Protein AF-A0A7Y8II03-F1 (afdb_monomer)

Secondary structure (DSSP, 8-state):
-HHHHHHHHHHHHHHHHHHHHIIIIIHHHHHHHHHH-TTHHHHHGGG---TT--HHHHHHHHHHHHH------GGG--HHHHHHHHHHTHHHHHHHHT-TT--TT-HHHHHHHHHHHHHHHHHT-SSTTPPP-

Structure (mmCIF, N/CA/C/O backbone):
data_AF-A0A7Y8II03-F1
#
_entry.id   AF-A0A7Y8II03-F1
#
loop_
_atom_site.group_PDB
_atom_site.id
_atom_site.type_symbol
_atom_site.label_atom_id
_atom_site.label_alt_id
_atom_site.label_comp_id
_atom_site.label_asym_id
_atom_site.label_entity_id
_atom_site.label_seq_id
_atom_site.pdbx_PDB_ins_code
_atom_site.Cartn_x
_atom_site.Cartn_y
_atom_site.Cartn_z
_atom_site.occupancy
_atom_site.B_iso_or_equiv
_atom_site.auth_seq_id
_atom_site.auth_comp_id
_atom_site.auth_asym_id
_atom_site.auth_atom_id
_atom_site.pdbx_PDB_model_num
ATOM 1 N N . MET A 1 1 ? -18.673 9.611 27.988 1.00 61.44 1 MET A N 1
ATOM 2 C CA . MET A 1 1 ? -19.276 10.052 26.705 1.00 61.44 1 MET A CA 1
ATOM 3 C C . MET A 1 1 ? -18.277 10.790 25.805 1.00 61.44 1 MET A C 1
ATOM 5 O O . MET A 1 1 ? -18.280 10.501 24.614 1.00 61.44 1 MET A O 1
ATOM 9 N N . LEU A 1 2 ? -17.384 11.643 26.341 1.00 61.62 2 LEU A N 1
ATOM 10 C CA . LEU A 1 2 ? -16.300 12.302 25.578 1.00 61.62 2 LEU A CA 1
ATOM 11 C C . LEU A 1 2 ? -15.424 11.313 24.775 1.00 61.62 2 LEU A C 1
ATOM 13 O O . LEU A 1 2 ? -15.259 11.471 23.569 1.00 61.62 2 LEU A O 1
ATOM 17 N N . SER A 1 3 ? -15.005 10.210 25.404 1.00 80.19 3 SER A N 1
ATOM 18 C CA . SER A 1 3 ? -14.118 9.204 24.795 1.00 80.19 3 SER A CA 1
ATOM 19 C C . SER A 1 3 ? -14.685 8.499 23.556 1.00 80.19 3 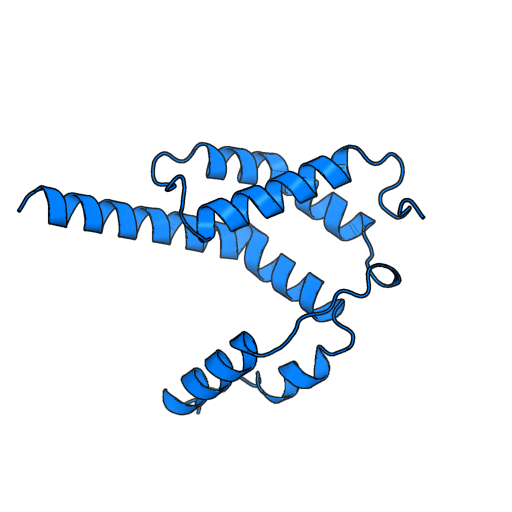SER A C 1
ATOM 21 O O . SER A 1 3 ? -13.935 8.098 22.669 1.00 80.19 3 SER A O 1
ATOM 23 N N . ARG A 1 4 ? -16.012 8.334 23.448 1.00 84.88 4 ARG A N 1
ATOM 24 C CA . ARG A 1 4 ? -16.635 7.709 22.266 1.00 84.88 4 ARG A CA 1
ATOM 25 C C . ARG A 1 4 ? -16.641 8.668 21.077 1.00 84.88 4 ARG A C 1
ATOM 27 O O . ARG A 1 4 ? -16.409 8.238 19.951 1.00 84.88 4 ARG A O 1
ATOM 34 N N . ARG A 1 5 ? -16.878 9.958 21.333 1.00 86.62 5 ARG A N 1
ATOM 35 C CA . ARG A 1 5 ? -16.860 11.009 20.308 1.00 86.62 5 ARG A CA 1
ATOM 36 C C . ARG A 1 5 ? -15.444 11.234 19.776 1.00 86.62 5 ARG A C 1
ATOM 38 O O . ARG A 1 5 ? -15.271 11.314 18.567 1.00 86.62 5 ARG A O 1
ATOM 45 N N . GLU A 1 6 ? -14.441 11.244 20.649 1.00 85.25 6 GLU A N 1
ATOM 46 C CA . GLU A 1 6 ? -13.024 11.336 20.264 1.00 85.25 6 GLU A CA 1
ATOM 47 C C . GLU A 1 6 ? -12.581 10.152 19.398 1.00 85.25 6 GLU A C 1
ATOM 49 O O . GLU A 1 6 ? -11.989 10.353 18.337 1.00 85.25 6 GLU A O 1
ATOM 54 N N . LYS A 1 7 ? -12.940 8.919 19.786 1.00 84.38 7 LYS A N 1
ATOM 55 C CA . LYS A 1 7 ? -12.683 7.721 18.967 1.00 84.38 7 LYS A CA 1
ATOM 56 C C . LYS A 1 7 ? -13.330 7.821 17.585 1.00 84.38 7 LYS A C 1
ATOM 58 O O . LYS A 1 7 ? -12.702 7.463 16.593 1.00 84.38 7 LYS A O 1
ATOM 63 N N . LEU A 1 8 ? -14.561 8.328 17.511 1.00 86.75 8 LEU A N 1
ATOM 64 C CA . LEU A 1 8 ? -15.279 8.489 16.247 1.00 86.75 8 LEU A CA 1
ATOM 65 C C . LEU A 1 8 ? -14.617 9.535 15.339 1.00 86.75 8 LEU A C 1
ATOM 67 O O . LEU A 1 8 ? -14.428 9.280 14.153 1.00 86.75 8 LEU A O 1
ATOM 71 N N . ILE A 1 9 ? -14.207 10.677 15.899 1.00 87.94 9 ILE A N 1
ATOM 72 C CA . ILE A 1 9 ? -13.476 11.719 15.165 1.00 87.94 9 ILE A CA 1
ATOM 73 C C . ILE A 1 9 ? -12.141 11.171 14.649 1.00 87.94 9 ILE A C 1
ATOM 75 O O . ILE A 1 9 ? -11.810 11.372 13.481 1.00 87.94 9 ILE A O 1
ATOM 79 N N . ARG A 1 10 ? -11.397 10.427 15.479 1.00 85.56 10 ARG A N 1
ATOM 80 C CA . ARG A 1 10 ? -10.138 9.791 15.067 1.00 85.56 10 ARG A CA 1
ATOM 81 C C . ARG A 1 10 ? -10.350 8.802 13.922 1.00 85.56 10 ARG A C 1
ATOM 83 O O . ARG A 1 10 ? -9.628 8.875 12.934 1.00 85.56 10 ARG A O 1
ATOM 90 N N . ALA A 1 11 ? -11.364 7.941 14.011 1.00 85.88 11 ALA A N 1
ATOM 91 C CA . ALA A 1 11 ? -11.708 7.007 12.939 1.00 85.88 11 ALA A CA 1
ATOM 92 C C . ALA A 1 11 ? -12.083 7.733 11.633 1.00 85.88 11 ALA A C 1
ATOM 94 O O . ALA A 1 11 ? -11.627 7.355 10.558 1.00 85.88 11 ALA A O 1
ATOM 95 N N . GLN A 1 12 ? -12.860 8.817 11.712 1.00 89.06 12 GLN A N 1
ATOM 96 C CA . GLN A 1 12 ? -13.197 9.634 10.542 1.00 89.06 12 GLN A CA 1
ATOM 97 C C . GLN A 1 12 ? -11.963 10.280 9.906 1.00 89.06 12 GLN A C 1
ATOM 99 O O . GLN A 1 12 ? -11.855 10.294 8.681 1.00 89.06 12 GLN A O 1
ATOM 104 N N . LYS A 1 13 ? -11.036 10.802 10.719 1.00 90.38 13 LYS A N 1
ATOM 105 C CA . LYS A 1 13 ? -9.777 11.389 10.241 1.00 90.38 13 LYS A CA 1
ATOM 106 C C . LYS A 1 13 ? -8.882 10.338 9.596 1.00 90.38 13 LYS A C 1
ATOM 108 O O . LYS A 1 13 ? -8.413 10.570 8.488 1.00 90.38 13 LYS A O 1
ATOM 113 N N . LEU A 1 14 ? -8.739 9.165 10.210 1.00 89.75 14 LEU A N 1
ATOM 114 C CA . LEU A 1 14 ? -8.007 8.045 9.619 1.00 89.75 14 LEU A CA 1
ATOM 115 C C . LEU A 1 14 ? -8.614 7.623 8.272 1.00 89.75 14 LEU A C 1
ATOM 117 O O . LEU A 1 14 ? -7.888 7.455 7.301 1.00 89.75 14 LEU A O 1
ATOM 121 N N . ASN A 1 15 ? -9.943 7.563 8.165 1.00 89.88 15 ASN A N 1
ATOM 122 C CA . ASN A 1 15 ? -10.610 7.276 6.892 1.00 89.88 15 ASN A CA 1
ATOM 123 C C . ASN A 1 15 ? -10.339 8.339 5.812 1.00 89.88 15 ASN A C 1
ATOM 125 O O . ASN A 1 15 ? -10.370 8.010 4.630 1.00 89.88 15 ASN A O 1
ATOM 129 N N . MET A 1 16 ? -10.078 9.604 6.173 1.00 91.06 16 MET A N 1
ATOM 130 C CA . MET A 1 16 ? -9.621 10.607 5.198 1.00 91.06 16 MET A CA 1
ATOM 131 C C . MET A 1 16 ? -8.217 10.274 4.695 1.00 91.06 16 MET A C 1
ATOM 133 O O . MET A 1 16 ? -8.000 10.294 3.492 1.00 91.06 16 MET A O 1
ATOM 137 N N . VAL A 1 17 ? -7.302 9.916 5.597 1.00 92.19 17 VAL A N 1
ATOM 138 C CA . VAL A 1 17 ? -5.923 9.526 5.256 1.00 92.19 17 VAL A CA 1
ATOM 139 C C . VAL A 1 17 ? -5.913 8.301 4.341 1.00 92.19 17 VAL A C 1
ATOM 141 O O . VAL A 1 17 ? -5.245 8.315 3.315 1.00 92.19 17 VAL A O 1
ATOM 144 N N . ILE A 1 18 ? -6.723 7.285 4.657 1.00 92.50 18 ILE A N 1
ATOM 145 C CA . ILE A 1 18 ? -6.893 6.087 3.824 1.00 92.50 18 ILE A CA 1
ATOM 146 C C . ILE A 1 18 ? -7.358 6.468 2.414 1.00 92.50 18 ILE A C 1
ATOM 148 O O . ILE A 1 18 ? -6.813 5.971 1.434 1.00 92.50 18 ILE A O 1
ATOM 152 N N . ARG A 1 19 ? -8.341 7.371 2.292 1.00 92.44 19 ARG A N 1
ATOM 153 C CA . ARG A 1 19 ? -8.830 7.822 0.979 1.00 92.44 19 ARG A CA 1
ATOM 154 C C . ARG A 1 19 ? -7.745 8.510 0.156 1.00 92.44 19 ARG A C 1
ATOM 156 O O . ARG A 1 19 ? -7.629 8.196 -1.020 1.00 92.44 19 ARG A O 1
ATOM 163 N N . VAL A 1 20 ? -6.965 9.398 0.772 1.00 94.12 20 VAL A N 1
ATOM 164 C CA . VAL A 1 20 ? -5.847 10.083 0.101 1.00 94.12 20 VAL A CA 1
ATOM 165 C C . VAL A 1 20 ? -4.781 9.066 -0.318 1.00 94.12 20 VAL A C 1
ATOM 167 O O . VAL A 1 20 ? -4.325 9.086 -1.450 1.00 94.12 20 VAL A O 1
ATOM 170 N N . PHE A 1 21 ? -4.430 8.110 0.546 1.00 95.00 21 PHE A N 1
ATOM 171 C CA . PHE A 1 21 ? -3.495 7.046 0.173 1.00 95.00 21 PHE A CA 1
ATOM 172 C C . PHE A 1 21 ? -3.969 6.261 -1.057 1.00 95.00 21 PHE A C 1
ATOM 174 O O . PHE A 1 21 ? -3.188 6.029 -1.975 1.00 95.00 21 PHE A O 1
ATOM 181 N N . PHE A 1 22 ? -5.242 5.858 -1.104 1.00 93.31 22 PHE A N 1
ATOM 182 C CA . PHE A 1 22 ? -5.756 5.115 -2.253 1.00 93.31 22 PHE A CA 1
ATOM 183 C C . PHE A 1 22 ? -5.868 5.969 -3.521 1.00 93.31 22 PHE A C 1
ATOM 185 O O . PHE A 1 22 ? -5.653 5.420 -4.599 1.00 93.31 22 PHE A O 1
ATOM 192 N N . SER A 1 23 ? -6.163 7.272 -3.415 1.00 92.19 23 SER A N 1
ATOM 193 C CA . SER A 1 23 ? -6.233 8.158 -4.584 1.00 92.19 23 SER A CA 1
ATOM 194 C C . SER A 1 23 ? -4.867 8.450 -5.201 1.00 92.19 23 SER A C 1
ATOM 196 O O . SER A 1 23 ? -4.779 8.502 -6.422 1.00 92.19 23 SER A O 1
ATOM 198 N N . GLU A 1 24 ? -3.824 8.610 -4.382 1.00 91.81 24 GLU A N 1
ATOM 199 C CA . GLU A 1 24 ? -2.473 8.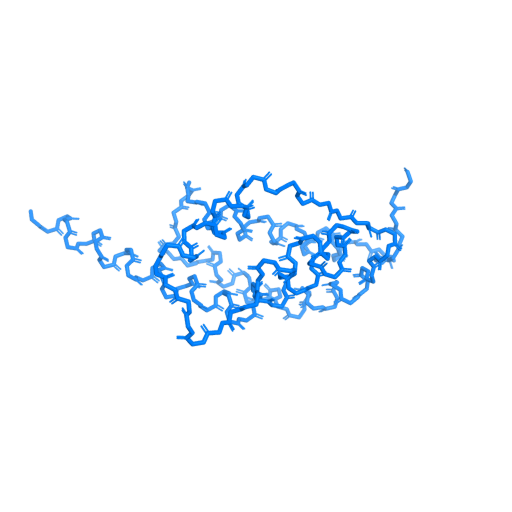940 -4.866 1.00 91.81 24 GLU A CA 1
ATOM 200 C C . GLU A 1 24 ? -1.650 7.694 -5.228 1.00 91.81 24 GLU A C 1
ATOM 202 O O . GLU A 1 24 ? -0.903 7.692 -6.203 1.00 91.81 24 GLU A O 1
ATOM 207 N N . LEU A 1 25 ? -1.787 6.612 -4.452 1.00 92.94 25 LEU A N 1
ATOM 208 C CA . LEU A 1 25 ? -0.908 5.440 -4.529 1.00 92.94 25 LEU A CA 1
ATOM 209 C C . LEU A 1 25 ? -1.658 4.131 -4.719 1.00 92.94 25 LEU A C 1
ATOM 211 O O . LEU A 1 25 ? -1.390 3.380 -5.657 1.00 92.94 25 LEU A O 1
ATOM 215 N N . GLY A 1 26 ? -2.587 3.841 -3.811 1.00 91.62 26 GLY A N 1
ATOM 216 C CA . GLY A 1 26 ? -3.120 2.492 -3.652 1.00 91.62 26 GLY A CA 1
ATOM 217 C C . GLY A 1 26 ? -3.798 1.944 -4.908 1.00 91.62 26 GLY A C 1
ATOM 218 O O . GLY A 1 26 ? -3.575 0.788 -5.248 1.00 91.62 26 GLY A O 1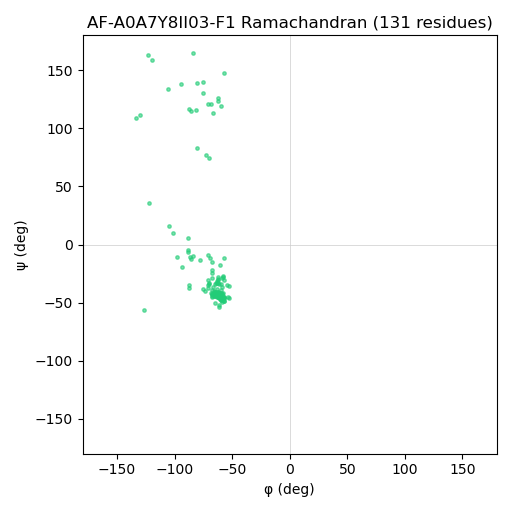
ATOM 219 N N . ILE A 1 27 ? -4.584 2.754 -5.628 1.00 90.94 27 ILE A N 1
ATOM 220 C CA . ILE A 1 27 ? -5.266 2.302 -6.855 1.00 90.94 27 ILE A CA 1
ATOM 221 C C . ILE A 1 27 ? -4.260 1.965 -7.960 1.00 90.94 27 ILE A C 1
ATOM 223 O O . ILE A 1 27 ? -4.389 0.926 -8.607 1.00 90.94 27 ILE A O 1
ATOM 227 N N . TYR A 1 28 ? -3.241 2.805 -8.153 1.00 90.12 28 TYR A N 1
ATOM 228 C CA . TYR A 1 28 ? -2.209 2.547 -9.155 1.00 90.12 28 TYR A CA 1
ATOM 229 C C . TYR A 1 28 ? -1.398 1.293 -8.810 1.00 90.12 28 TYR A C 1
ATOM 231 O O . TYR A 1 28 ? -1.179 0.448 -9.673 1.00 90.12 28 TYR A O 1
ATOM 239 N N . MET A 1 29 ? -1.030 1.119 -7.535 1.00 90.56 29 MET A N 1
ATOM 240 C CA . MET A 1 29 ? -0.331 -0.084 -7.071 1.00 90.56 29 MET A CA 1
ATOM 241 C C . MET A 1 29 ? -1.169 -1.350 -7.260 1.00 90.56 29 MET A C 1
ATOM 243 O O . MET A 1 29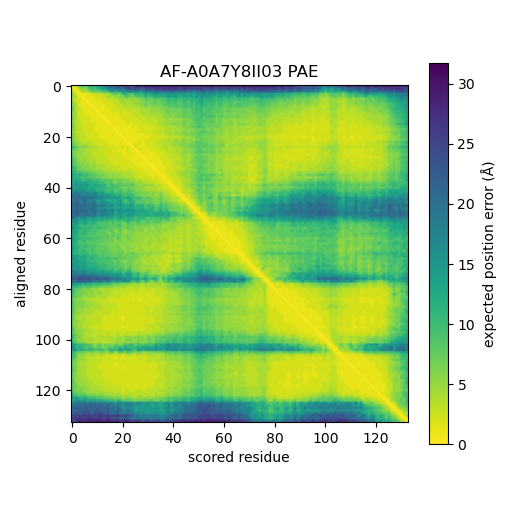 ? -0.633 -2.362 -7.696 1.00 90.56 29 MET A O 1
ATOM 247 N N . ILE A 1 30 ? -2.478 -1.301 -6.983 1.00 88.06 30 ILE A N 1
ATOM 248 C CA . ILE A 1 30 ? -3.383 -2.428 -7.253 1.00 88.06 30 ILE A CA 1
ATOM 249 C C . ILE A 1 30 ? -3.372 -2.768 -8.743 1.00 88.06 30 ILE A C 1
ATOM 251 O O . ILE A 1 30 ? -3.216 -3.936 -9.079 1.00 88.06 30 ILE A O 1
ATOM 255 N N . SER A 1 31 ? -3.498 -1.773 -9.629 1.00 85.94 31 SER A N 1
ATOM 256 C CA . SER A 1 31 ? -3.443 -2.005 -11.079 1.00 85.94 31 SER A CA 1
ATOM 257 C C . SER A 1 31 ? -2.131 -2.670 -11.485 1.00 85.94 31 SER A C 1
ATOM 259 O O . SER A 1 31 ? -2.146 -3.668 -12.197 1.00 85.94 31 SER A O 1
ATOM 261 N N . LEU A 1 32 ? -1.008 -2.147 -10.989 1.00 85.31 32 LEU A N 1
ATOM 262 C CA . LEU A 1 32 ? 0.314 -2.672 -11.295 1.00 85.31 32 LEU A CA 1
ATOM 263 C C . LEU A 1 32 ? 0.474 -4.110 -10.796 1.00 85.31 32 LEU A C 1
ATOM 265 O O . LEU A 1 32 ? 0.952 -4.945 -11.545 1.00 85.31 32 LEU A O 1
ATOM 269 N N . PHE A 1 33 ? 0.050 -4.431 -9.572 1.00 85.31 33 PHE A N 1
ATOM 270 C CA . PHE A 1 33 ? 0.168 -5.795 -9.047 1.00 85.31 33 PHE A CA 1
ATOM 271 C C . PHE A 1 33 ? -0.788 -6.784 -9.706 1.00 85.31 33 PHE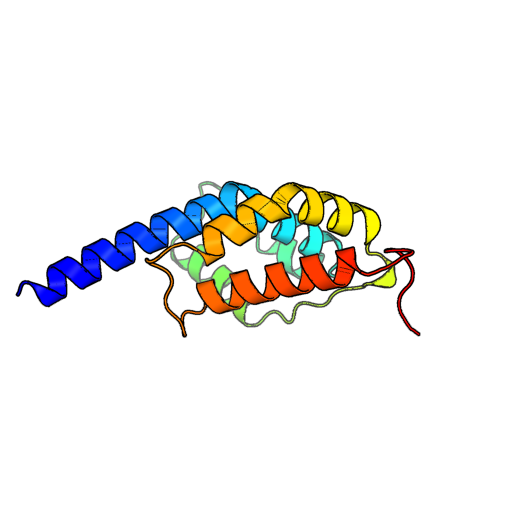 A C 1
ATOM 273 O O . PHE A 1 33 ? -0.400 -7.926 -9.920 1.00 85.31 33 PHE A O 1
ATOM 280 N N . VAL A 1 34 ? -1.998 -6.358 -10.075 1.00 84.44 34 VAL A N 1
ATOM 281 C CA . VAL A 1 34 ? -2.918 -7.204 -10.846 1.00 84.44 34 VAL A CA 1
ATOM 282 C C . VAL A 1 34 ? -2.308 -7.551 -12.201 1.00 84.44 34 VAL A C 1
ATOM 284 O O . VAL A 1 34 ? -2.376 -8.701 -12.602 1.00 84.44 34 VAL A O 1
ATOM 287 N N . ASP A 1 35 ? -1.652 -6.615 -12.884 1.00 82.31 35 ASP A N 1
ATOM 288 C CA . ASP A 1 35 ? -1.007 -6.909 -14.172 1.00 82.31 35 ASP A CA 1
ATOM 289 C C . ASP A 1 35 ? 0.204 -7.864 -14.051 1.00 82.31 35 ASP A C 1
ATOM 291 O O . ASP A 1 35 ? 0.651 -8.426 -15.052 1.00 82.31 35 ASP A O 1
ATOM 295 N N . LEU A 1 36 ? 0.730 -8.064 -12.837 1.00 82.00 36 LEU A N 1
ATOM 296 C CA . LEU A 1 36 ? 1.853 -8.965 -12.541 1.00 82.00 36 LEU A CA 1
ATOM 297 C C . LEU A 1 36 ? 1.422 -10.332 -12.017 1.00 82.00 36 LEU A C 1
ATOM 299 O O . LEU A 1 36 ? 2.263 -11.229 -11.914 1.00 82.00 36 LEU A O 1
ATOM 303 N N . ASP A 1 37 ? 0.148 -10.492 -11.670 1.00 85.62 37 ASP A N 1
ATOM 304 C CA . ASP A 1 37 ? -0.372 -11.768 -11.211 1.00 85.62 37 ASP A CA 1
ATOM 305 C C . ASP A 1 37 ? -0.675 -12.654 -12.434 1.00 85.62 37 ASP A C 1
ATOM 307 O O . ASP A 1 37 ? -1.561 -12.330 -13.232 1.00 85.62 37 ASP A O 1
ATOM 311 N N . PRO A 1 38 ? 0.017 -13.794 -12.619 1.00 84.06 38 PRO A N 1
ATOM 312 C CA . PRO A 1 38 ? -0.256 -14.707 -13.728 1.00 84.06 38 PRO A CA 1
ATOM 313 C C . PRO A 1 38 ? -1.685 -15.274 -13.700 1.00 84.06 38 PRO A C 1
ATOM 315 O O . PRO A 1 38 ? -2.163 -15.773 -14.718 1.00 84.06 38 PRO A O 1
ATOM 318 N N . ARG A 1 39 ? -2.373 -15.186 -12.556 1.00 84.44 39 ARG A N 1
ATOM 319 C CA . ARG A 1 39 ? -3.757 -15.622 -12.346 1.00 84.44 39 ARG A CA 1
ATOM 320 C C . ARG A 1 39 ? -4.755 -14.460 -12.357 1.00 84.44 39 ARG A C 1
ATOM 322 O O . ARG A 1 39 ? -5.924 -14.662 -12.042 1.00 84.44 39 ARG A O 1
ATOM 329 N N . ALA A 1 40 ? -4.340 -13.250 -12.738 1.00 80.00 40 ALA A N 1
ATOM 330 C CA . ALA A 1 40 ? -5.198 -12.062 -12.741 1.00 80.00 40 ALA A CA 1
ATOM 331 C C . ALA A 1 40 ? -6.498 -12.228 -13.539 1.00 80.00 40 ALA A C 1
ATOM 333 O O . ALA A 1 40 ? -7.538 -11.690 -13.151 1.00 80.00 40 ALA A O 1
ATOM 334 N N . GLU A 1 41 ? -6.454 -12.983 -14.640 1.00 79.88 41 GLU A N 1
ATOM 335 C CA . GLU A 1 41 ? -7.629 -13.244 -15.475 1.00 79.88 41 GLU A CA 1
ATOM 336 C C . GLU A 1 41 ? -8.721 -14.026 -14.721 1.00 79.88 41 GLU A C 1
ATOM 338 O O . GLU A 1 41 ? -9.903 -13.744 -14.913 1.00 79.88 41 GLU A O 1
ATOM 343 N N . GLU A 1 42 ? -8.357 -14.896 -13.768 1.00 79.75 42 GLU A N 1
ATOM 344 C CA . GLU A 1 42 ? -9.321 -15.620 -12.918 1.00 79.75 42 GLU A CA 1
ATOM 345 C C . GLU A 1 42 ? -10.161 -14.663 -12.058 1.00 79.75 42 GLU A C 1
ATOM 347 O O . GLU A 1 42 ? -11.322 -14.933 -11.748 1.00 79.75 42 GLU A O 1
ATOM 352 N N . ILE A 1 43 ? -9.584 -13.517 -11.688 1.00 75.81 43 ILE A N 1
ATOM 353 C CA . ILE A 1 43 ? -10.252 -12.500 -10.875 1.00 75.81 43 ILE A CA 1
ATOM 354 C C . ILE A 1 43 ? -11.039 -11.518 -11.751 1.00 75.81 43 ILE A C 1
ATOM 356 O O . ILE A 1 43 ? -12.104 -11.039 -11.352 1.00 75.81 43 ILE A O 1
ATOM 360 N N . ARG A 1 44 ? -10.526 -11.198 -12.948 1.00 74.25 44 ARG A N 1
ATOM 361 C CA . ARG A 1 44 ? -11.128 -10.222 -13.874 1.00 74.25 44 ARG A CA 1
ATOM 362 C C . ARG A 1 44 ? -12.537 -10.619 -14.297 1.00 74.25 44 ARG A C 1
ATOM 364 O O . ARG A 1 44 ? -13.416 -9.758 -14.328 1.00 74.25 44 ARG A O 1
ATOM 371 N N . GLU A 1 45 ? -12.786 -11.907 -14.528 1.00 66.69 45 GLU A N 1
ATOM 372 C CA . GLU A 1 45 ? -14.119 -12.407 -14.888 1.00 66.69 45 GLU A CA 1
ATOM 373 C C . GLU A 1 45 ? -15.177 -12.108 -13.808 1.00 66.69 45 GLU A C 1
ATOM 375 O O . GLU A 1 45 ? -16.325 -11.786 -14.129 1.00 66.69 45 GLU A O 1
ATOM 380 N N . GLY A 1 46 ? -14.785 -12.122 -12.528 1.00 66.38 46 GLY A N 1
ATOM 381 C CA . GLY A 1 46 ? -15.652 -11.806 -11.389 1.00 66.38 46 GLY A CA 1
ATOM 382 C C . GLY A 1 46 ? -15.791 -10.311 -11.071 1.00 66.38 46 GLY A C 1
ATOM 383 O O . GLY A 1 46 ? -16.640 -9.936 -10.262 1.00 66.38 46 GLY A O 1
ATOM 384 N N . LEU A 1 47 ? -14.984 -9.445 -11.695 1.00 69.62 47 LEU A N 1
ATOM 385 C CA . LEU A 1 47 ? -14.871 -8.014 -11.376 1.00 69.62 47 LEU A CA 1
ATOM 386 C C . LEU A 1 47 ? -15.554 -7.084 -12.390 1.00 69.62 47 LEU A C 1
ATOM 388 O O . LEU A 1 47 ? -15.329 -5.874 -12.363 1.00 69.62 47 LEU A O 1
ATOM 392 N N . ASN A 1 48 ? -16.438 -7.608 -13.243 1.00 68.31 48 ASN A N 1
ATOM 393 C CA . ASN A 1 48 ? -17.269 -6.802 -14.144 1.00 68.31 48 ASN A CA 1
ATOM 394 C C . ASN A 1 48 ? -18.344 -6.015 -13.370 1.00 68.31 48 ASN A C 1
ATOM 396 O O . ASN A 1 48 ? -19.530 -6.365 -13.371 1.00 68.31 48 ASN A O 1
ATOM 400 N N . ILE A 1 49 ? -17.914 -4.950 -12.689 1.00 67.81 49 ILE A N 1
ATOM 401 C CA . ILE A 1 49 ? -18.768 -4.035 -11.932 1.00 67.81 49 ILE A CA 1
ATOM 402 C C . ILE A 1 49 ? -19.668 -3.290 -12.914 1.00 67.81 49 ILE A C 1
ATOM 404 O O . ILE A 1 49 ? -19.216 -2.482 -13.721 1.00 67.81 49 ILE A O 1
ATOM 408 N N . THR A 1 50 ? -20.965 -3.566 -12.831 1.00 73.56 50 THR A N 1
ATOM 409 C CA . THR A 1 50 ? -21.999 -2.888 -13.619 1.00 73.56 50 THR A CA 1
ATOM 410 C C . THR A 1 50 ? -23.032 -2.274 -12.684 1.00 73.56 50 THR A C 1
ATOM 412 O O . THR A 1 50 ? -23.158 -2.686 -11.531 1.00 73.56 50 THR A O 1
ATOM 415 N N . GLU A 1 51 ? -23.838 -1.336 -13.186 1.00 73.44 51 GLU A N 1
ATOM 416 C CA . GLU A 1 51 ? -24.940 -0.711 -12.427 1.00 73.44 51 GLU A CA 1
ATOM 417 C C . GLU A 1 51 ? -25.969 -1.721 -11.877 1.00 73.44 51 GLU A C 1
ATOM 419 O O . GLU A 1 51 ? -26.809 -1.375 -11.052 1.00 73.44 51 GLU A O 1
ATOM 424 N N . ARG A 1 52 ? -25.911 -2.982 -12.323 1.00 78.88 52 ARG A N 1
ATOM 425 C CA . ARG A 1 52 ? -26.811 -4.069 -11.921 1.00 78.88 52 ARG A CA 1
ATOM 426 C C . ARG A 1 52 ? -26.350 -4.830 -10.679 1.00 78.88 52 ARG A C 1
ATOM 428 O O . ARG A 1 52 ? -27.069 -5.724 -10.240 1.00 78.88 52 ARG A O 1
ATOM 435 N N . TRP A 1 53 ? -25.172 -4.524 -10.138 1.00 84.06 53 TRP A N 1
ATOM 436 C CA . TRP A 1 53 ? -24.640 -5.237 -8.981 1.00 84.06 53 TRP A CA 1
ATOM 437 C C . TRP A 1 53 ? -25.538 -5.078 -7.759 1.00 84.06 53 TRP A C 1
ATOM 439 O O . TRP A 1 53 ? -25.804 -3.975 -7.280 1.00 84.06 53 TRP A O 1
ATOM 449 N N . THR A 1 54 ? -25.963 -6.209 -7.212 1.00 86.25 54 THR A N 1
ATOM 450 C CA . THR A 1 54 ? -26.655 -6.258 -5.932 1.00 86.25 54 THR A CA 1
ATOM 451 C C . THR A 1 54 ? -25.652 -6.269 -4.779 1.00 86.25 54 THR A C 1
ATOM 453 O O . THR A 1 54 ? -24.468 -6.584 -4.926 1.00 86.25 54 THR A O 1
ATOM 456 N N . HIS A 1 55 ? -26.137 -6.005 -3.564 1.00 85.69 55 HIS A N 1
ATOM 457 C CA . HIS A 1 55 ? -25.330 -6.200 -2.357 1.00 85.69 55 HIS A CA 1
ATOM 458 C C . HIS A 1 55 ? -24.822 -7.641 -2.195 1.00 85.69 55 HIS A C 1
ATOM 460 O O . HIS A 1 55 ? -23.798 -7.849 -1.545 1.00 85.69 55 HIS A O 1
ATOM 466 N N . GLN A 1 56 ? -25.535 -8.634 -2.738 1.00 86.25 56 GLN A N 1
ATOM 467 C CA . GLN A 1 56 ? -25.095 -10.025 -2.682 1.00 86.25 56 GLN A CA 1
ATOM 468 C C . GLN A 1 56 ? -23.931 -10.276 -3.642 1.00 86.25 56 GLN A C 1
ATOM 470 O O . GLN A 1 56 ? -22.980 -10.944 -3.245 1.00 86.25 56 GLN A O 1
ATOM 475 N N . ASP A 1 57 ? -23.961 -9.688 -4.839 1.00 83.69 57 ASP A N 1
ATOM 476 C CA . ASP A 1 57 ? -22.866 -9.788 -5.813 1.00 83.69 57 ASP A CA 1
ATOM 477 C C . ASP A 1 57 ? -21.580 -9.193 -5.237 1.00 83.69 57 ASP A C 1
ATOM 479 O O . ASP A 1 57 ? -20.537 -9.845 -5.227 1.00 83.69 57 ASP A O 1
ATOM 483 N N . PHE A 1 58 ? -21.684 -8.015 -4.612 1.00 81.81 58 PHE A N 1
ATOM 484 C CA . PHE A 1 58 ? -20.553 -7.394 -3.923 1.00 81.81 58 PHE A CA 1
ATOM 485 C C . PHE A 1 58 ? -19.981 -8.283 -2.807 1.00 81.81 58 PHE A C 1
ATOM 487 O O . PHE A 1 58 ? -18.764 -8.418 -2.678 1.00 81.81 58 PHE A O 1
ATOM 494 N N . ARG A 1 59 ? -20.843 -8.914 -1.993 1.00 86.38 59 ARG A N 1
ATOM 495 C CA . ARG A 1 59 ? -20.395 -9.849 -0.947 1.00 86.38 59 ARG A CA 1
ATOM 496 C C . ARG A 1 59 ? -19.700 -11.071 -1.537 1.00 86.38 59 ARG A C 1
ATOM 498 O O . ARG A 1 59 ? -18.650 -11.450 -1.032 1.00 86.38 59 ARG A O 1
ATOM 505 N N . ASN A 1 60 ? -20.263 -11.665 -2.586 1.00 85.94 60 ASN A N 1
ATOM 506 C CA . ASN A 1 60 ? -19.699 -12.850 -3.230 1.00 85.94 60 ASN A CA 1
ATOM 507 C C . ASN A 1 60 ? -18.300 -12.563 -3.780 1.00 85.94 60 ASN A C 1
ATOM 509 O O . ASN A 1 60 ? -17.369 -13.318 -3.507 1.00 85.94 60 ASN A O 1
ATOM 513 N N . VAL A 1 61 ? -18.138 -11.438 -4.478 1.00 84.31 61 VAL A N 1
ATOM 514 C CA . VAL A 1 61 ? -16.839 -11.004 -5.001 1.00 84.31 61 VAL A CA 1
ATOM 515 C C . VAL A 1 61 ? -15.876 -10.690 -3.862 1.00 84.31 61 VAL A C 1
ATOM 517 O O . VAL A 1 61 ? -14.743 -11.155 -3.884 1.00 84.31 61 VAL A O 1
ATOM 520 N N . SER A 1 62 ? -16.313 -9.982 -2.817 1.00 84.19 62 SER A N 1
ATOM 521 C CA . SER A 1 62 ? -15.460 -9.701 -1.656 1.00 84.19 62 SER A CA 1
ATOM 522 C C . SER A 1 62 ? -14.947 -10.980 -0.982 1.00 84.19 62 SER A C 1
ATOM 524 O O . SER A 1 62 ? -13.771 -11.056 -0.636 1.00 84.19 62 SER A O 1
ATOM 526 N N . GLU A 1 63 ? -15.795 -11.997 -0.817 1.00 87.06 63 GLU A N 1
ATOM 527 C CA . GLU A 1 63 ? -15.388 -13.290 -0.257 1.00 87.06 63 GLU A CA 1
ATOM 528 C C . GLU A 1 63 ? -14.482 -14.086 -1.201 1.00 87.06 63 GLU A C 1
ATOM 530 O O . GLU A 1 63 ? -13.582 -14.784 -0.735 1.00 87.06 63 GLU A O 1
ATOM 535 N N . HIS A 1 64 ? -14.686 -13.969 -2.513 1.00 84.06 64 HIS A N 1
ATOM 536 C CA . HIS A 1 64 ? -13.802 -14.563 -3.509 1.00 84.06 64 HIS A CA 1
ATOM 537 C C . HIS A 1 64 ? -12.402 -13.932 -3.454 1.00 84.06 64 HIS A C 1
ATOM 539 O O . HIS A 1 64 ? -11.424 -14.654 -3.271 1.00 84.06 64 HIS A O 1
ATOM 545 N N . LEU A 1 65 ? -12.308 -12.596 -3.475 1.00 84.06 65 LEU A N 1
ATOM 546 C CA . LEU A 1 65 ? -11.040 -11.859 -3.383 1.00 84.06 65 LEU A CA 1
ATOM 547 C C . LEU A 1 65 ? -10.260 -12.175 -2.099 1.00 84.06 65 LEU A C 1
ATOM 549 O O . LEU A 1 65 ? -9.040 -12.269 -2.127 1.00 84.06 65 LEU A O 1
ATOM 553 N N . LYS A 1 66 ? -10.944 -12.382 -0.965 1.00 84.69 66 LYS A N 1
ATOM 554 C CA . LYS A 1 66 ? -10.288 -12.754 0.305 1.00 84.69 66 LYS A CA 1
ATOM 555 C C . LYS A 1 66 ? -9.655 -14.145 0.288 1.00 84.69 66 LYS A C 1
ATOM 557 O O . LYS A 1 66 ? -8.741 -14.398 1.068 1.00 84.69 66 LYS A O 1
ATOM 562 N N . LYS A 1 67 ? -10.196 -15.066 -0.512 1.00 85.56 67 LYS A N 1
ATOM 563 C CA . LYS A 1 67 ? -9.707 -16.451 -0.630 1.00 85.56 67 LYS A CA 1
ATOM 564 C C . LYS A 1 67 ? -8.711 -16.614 -1.766 1.00 85.56 67 LYS A C 1
ATOM 566 O O . LYS A 1 67 ? -7.988 -17.608 -1.790 1.00 85.56 67 LYS A O 1
ATOM 571 N N . PHE A 1 68 ? -8.713 -15.671 -2.700 1.00 83.38 68 PHE A N 1
ATOM 572 C CA . PHE A 1 68 ? -7.790 -15.660 -3.808 1.00 83.38 68 PHE A CA 1
ATOM 573 C C . PHE A 1 68 ? -6.364 -15.538 -3.276 1.00 83.38 68 PHE A C 1
ATOM 575 O O . PHE A 1 68 ? -6.047 -14.659 -2.473 1.00 83.38 68 PHE A O 1
ATOM 582 N N . GLN A 1 69 ? -5.510 -16.467 -3.691 1.00 83.06 69 GLN A N 1
ATOM 583 C CA . GLN A 1 69 ? -4.090 -16.360 -3.414 1.00 83.06 69 GLN A CA 1
ATOM 584 C C . GLN A 1 69 ? -3.505 -15.507 -4.523 1.00 83.06 69 GLN A C 1
ATOM 586 O O . GLN A 1 69 ? -3.547 -15.915 -5.674 1.00 83.06 69 GLN A O 1
ATOM 591 N N . TYR A 1 70 ? -3.005 -14.330 -4.177 1.00 82.50 70 TYR A N 1
ATOM 592 C CA . TYR A 1 70 ? -2.299 -13.483 -5.127 1.00 82.50 70 TYR A CA 1
ATOM 593 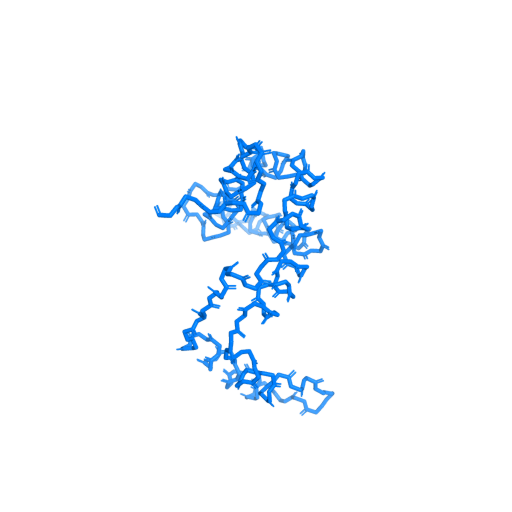C C . TYR A 1 70 ? -0.901 -14.050 -5.372 1.00 82.50 70 TYR A C 1
ATOM 595 O O . TYR A 1 70 ? -0.269 -14.540 -4.432 1.00 82.50 70 TYR A O 1
ATOM 603 N N . ASP A 1 71 ? -0.439 -14.013 -6.618 1.00 82.56 71 ASP A N 1
ATOM 604 C CA . ASP A 1 71 ? 0.965 -14.262 -6.961 1.00 82.56 71 ASP A CA 1
ATOM 605 C C . ASP A 1 71 ? 1.572 -13.035 -7.639 1.00 82.56 71 ASP A C 1
ATOM 607 O O . ASP A 1 71 ? 0.860 -12.183 -8.164 1.00 82.56 71 ASP A O 1
ATOM 611 N N . ILE A 1 72 ? 2.896 -12.932 -7.620 1.00 80.94 72 ILE A N 1
ATOM 612 C CA . ILE A 1 72 ? 3.613 -11.861 -8.308 1.00 80.94 72 ILE A CA 1
ATOM 613 C C . ILE A 1 72 ? 4.718 -12.499 -9.132 1.00 80.94 72 ILE A C 1
ATOM 615 O O . ILE A 1 72 ? 5.723 -12.973 -8.599 1.00 80.94 72 ILE A O 1
ATOM 619 N N . GLU A 1 73 ? 4.577 -12.447 -10.453 1.00 81.12 73 GLU A N 1
ATOM 620 C CA . GLU A 1 73 ? 5.645 -12.866 -11.348 1.00 81.12 73 GLU A CA 1
ATOM 621 C C . GLU A 1 73 ? 6.674 -11.739 -11.485 1.00 81.12 73 GLU A C 1
ATOM 623 O O . GLU A 1 73 ? 6.657 -10.954 -12.432 1.00 81.12 73 GLU A O 1
ATOM 628 N N . ILE A 1 74 ? 7.598 -11.664 -10.519 1.00 72.12 74 ILE A N 1
ATOM 629 C CA . ILE A 1 74 ? 8.577 -10.567 -10.418 1.00 72.12 74 ILE A CA 1
ATOM 630 C C . ILE A 1 74 ? 9.435 -10.434 -11.691 1.00 72.12 74 ILE A C 1
ATOM 632 O O . ILE A 1 74 ? 9.844 -9.335 -12.046 1.00 72.12 74 ILE A O 1
ATOM 636 N N . GLN A 1 75 ? 9.653 -11.525 -12.434 1.00 69.62 75 GLN A N 1
ATOM 637 C CA . GLN A 1 75 ? 10.395 -11.496 -13.704 1.00 69.62 75 GLN A CA 1
ATOM 638 C C . GLN A 1 75 ? 9.668 -10.736 -14.826 1.00 69.62 75 GLN A C 1
ATOM 640 O O . GLN A 1 75 ? 10.313 -10.242 -15.749 1.00 69.62 75 GLN A O 1
ATOM 645 N N . LYS A 1 76 ? 8.336 -10.620 -14.756 1.00 66.00 76 LYS A N 1
ATOM 646 C CA . LYS A 1 76 ? 7.539 -9.763 -15.648 1.00 66.00 76 LYS A CA 1
ATOM 647 C C . LYS A 1 76 ? 7.432 -8.330 -15.129 1.00 66.00 76 LYS A C 1
ATOM 649 O O . LYS A 1 76 ? 6.975 -7.447 -15.859 1.00 66.00 76 LYS A O 1
ATOM 654 N N . THR A 1 77 ? 7.857 -8.080 -13.892 1.00 65.56 77 THR A N 1
ATOM 655 C CA . THR A 1 77 ? 7.797 -6.758 -13.284 1.00 65.56 77 THR A CA 1
ATOM 656 C C . THR A 1 77 ? 8.817 -5.837 -13.917 1.00 65.56 77 THR A C 1
ATOM 658 O O . THR A 1 77 ? 10.021 -6.052 -13.827 1.00 65.56 77 THR A O 1
ATOM 661 N N . ARG A 1 78 ? 8.330 -4.733 -14.489 1.00 70.00 78 ARG A N 1
ATOM 662 C CA . ARG A 1 78 ? 9.163 -3.558 -14.754 1.00 70.00 78 ARG A CA 1
ATOM 663 C C . ARG A 1 78 ? 9.451 -2.881 -13.417 1.00 70.00 78 ARG A C 1
ATOM 665 O O . ARG A 1 78 ? 8.798 -1.895 -13.071 1.00 70.00 78 ARG A O 1
ATOM 672 N N . LEU A 1 79 ? 10.372 -3.450 -12.639 1.00 78.62 79 LEU A N 1
ATOM 673 C CA . LEU A 1 79 ? 10.745 -2.928 -11.324 1.00 78.62 79 LEU A CA 1
ATOM 674 C C . LEU A 1 79 ? 11.222 -1.482 -11.437 1.00 78.62 79 LEU A C 1
ATOM 676 O O . LEU A 1 79 ? 10.921 -0.697 -10.542 1.00 78.62 79 LEU A O 1
ATOM 680 N N . GLY A 1 80 ? 11.825 -1.088 -12.562 1.00 82.00 80 GLY A N 1
ATOM 681 C CA . GLY A 1 80 ? 12.098 0.314 -12.880 1.00 82.00 80 GLY A CA 1
ATOM 682 C C . GLY A 1 80 ? 10.868 1.235 -12.816 1.00 82.00 80 GLY A C 1
ATOM 683 O O . GLY A 1 80 ? 10.938 2.286 -12.186 1.00 82.00 80 GLY A O 1
ATOM 684 N N . VAL A 1 81 ? 9.718 0.836 -13.381 1.00 84.81 81 VAL A N 1
ATOM 685 C CA . VAL A 1 81 ? 8.482 1.655 -13.373 1.00 84.81 81 VAL A CA 1
ATOM 686 C C . VAL A 1 81 ? 7.916 1.780 -11.960 1.00 84.81 81 VAL A C 1
ATOM 688 O O . VAL A 1 81 ? 7.528 2.869 -11.538 1.00 84.81 81 VAL A O 1
ATOM 691 N N . LEU A 1 82 ? 7.899 0.675 -11.209 1.00 86.75 82 LEU A N 1
ATOM 692 C CA . LEU A 1 82 ? 7.466 0.683 -9.811 1.00 86.75 82 LEU A CA 1
ATOM 693 C C . LEU A 1 82 ? 8.401 1.537 -8.944 1.00 86.75 82 LEU A C 1
ATOM 695 O O . LEU A 1 82 ? 7.928 2.314 -8.117 1.00 86.75 82 LEU A O 1
ATOM 699 N N . THR A 1 83 ? 9.711 1.422 -9.163 1.00 88.81 83 THR A N 1
ATOM 700 C CA . THR A 1 83 ? 10.739 2.208 -8.470 1.00 88.81 83 THR A CA 1
ATOM 701 C C . THR A 1 83 ? 10.561 3.695 -8.739 1.00 88.81 83 THR A C 1
ATOM 703 O O . THR A 1 83 ? 10.473 4.469 -7.792 1.00 88.81 83 THR A O 1
ATOM 706 N N . GLU A 1 84 ? 10.459 4.108 -10.006 1.00 90.12 84 GLU A N 1
ATOM 707 C CA . GLU A 1 84 ? 10.275 5.515 -10.381 1.00 90.12 84 GLU A CA 1
ATOM 708 C C . GLU A 1 84 ? 9.017 6.102 -9.732 1.00 90.12 84 GLU A C 1
ATOM 710 O O . GLU A 1 84 ? 9.056 7.181 -9.135 1.00 90.12 84 GLU A O 1
ATOM 715 N N . PHE A 1 85 ? 7.912 5.357 -9.792 1.00 91.94 85 PHE A N 1
ATOM 716 C CA . PHE A 1 85 ? 6.656 5.753 -9.179 1.00 91.94 85 PHE A CA 1
ATOM 717 C C . PHE A 1 85 ? 6.776 5.913 -7.656 1.00 91.94 85 PHE A C 1
ATOM 719 O O . PHE A 1 85 ? 6.474 6.980 -7.125 1.00 91.94 85 PHE A O 1
ATOM 726 N N . LEU A 1 86 ? 7.261 4.891 -6.947 1.00 92.88 86 LEU A N 1
ATOM 727 C CA . LEU A 1 86 ? 7.379 4.922 -5.487 1.00 92.88 86 LEU A CA 1
ATOM 728 C C . LEU A 1 86 ? 8.381 5.974 -4.997 1.00 92.88 86 LEU A C 1
ATOM 730 O O . LEU A 1 86 ? 8.156 6.595 -3.958 1.00 92.88 86 LEU A O 1
ATOM 734 N N . MET A 1 87 ? 9.452 6.217 -5.754 1.00 93.31 87 MET A N 1
ATOM 735 C CA . MET A 1 87 ? 10.415 7.277 -5.462 1.00 93.31 87 MET A CA 1
ATOM 736 C C . MET A 1 87 ? 9.800 8.668 -5.586 1.00 93.31 87 MET A C 1
ATOM 738 O O . MET A 1 87 ? 10.064 9.523 -4.741 1.00 93.31 87 MET A O 1
ATOM 742 N N . ARG A 1 88 ? 8.951 8.897 -6.596 1.00 94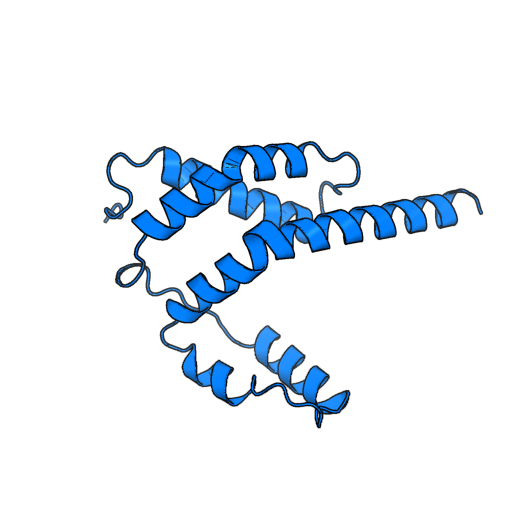.44 88 ARG A N 1
ATOM 743 C CA . ARG A 1 88 ? 8.228 10.166 -6.752 1.00 94.44 88 ARG A CA 1
ATOM 744 C C . ARG A 1 88 ? 7.277 10.425 -5.584 1.00 94.44 88 ARG A C 1
ATOM 746 O O . ARG A 1 88 ? 7.178 11.556 -5.119 1.00 94.44 88 ARG A O 1
ATOM 753 N N . GLU A 1 89 ? 6.625 9.380 -5.083 1.00 94.44 89 GLU A N 1
ATOM 754 C CA . GLU A 1 89 ? 5.666 9.479 -3.976 1.00 94.44 89 GLU A CA 1
ATOM 755 C C . GLU A 1 89 ? 6.313 9.348 -2.579 1.00 94.44 89 GLU A C 1
ATOM 757 O O . GLU A 1 89 ? 5.618 9.334 -1.559 1.00 94.44 89 GLU A O 1
ATOM 762 N N . ARG A 1 90 ? 7.648 9.273 -2.490 1.00 93.88 90 ARG A N 1
ATOM 763 C CA . ARG A 1 90 ? 8.374 9.048 -1.228 1.00 93.88 90 ARG A CA 1
ATOM 764 C C . ARG A 1 90 ? 8.066 10.102 -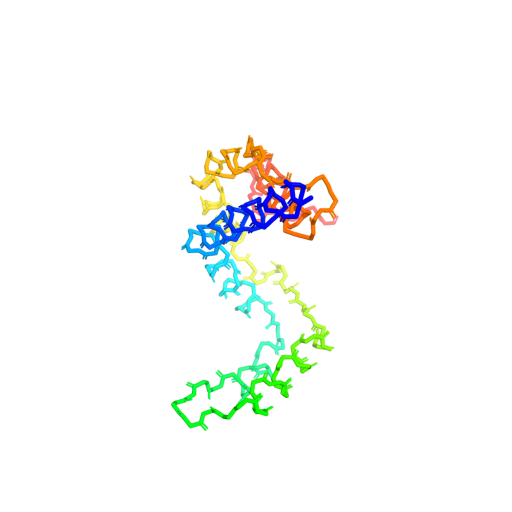0.166 1.00 93.88 90 ARG A C 1
ATOM 766 O O . ARG A 1 90 ? 7.736 9.754 0.967 1.00 93.88 90 ARG A O 1
ATOM 773 N N . ASP A 1 91 ? 8.122 11.381 -0.528 1.00 94.06 91 ASP A N 1
ATOM 774 C CA . ASP A 1 91 ? 7.825 12.482 0.399 1.00 94.06 91 ASP A CA 1
ATOM 775 C C . ASP A 1 91 ? 6.369 12.441 0.882 1.00 94.06 91 ASP A C 1
ATOM 777 O O . ASP A 1 91 ? 6.068 12.791 2.026 1.00 94.06 91 ASP A O 1
ATOM 781 N N . PHE A 1 92 ? 5.452 11.985 0.027 1.00 94.56 92 PHE A N 1
ATOM 782 C CA . PHE A 1 92 ? 4.059 11.787 0.400 1.00 94.56 92 PHE A CA 1
ATOM 783 C C . PHE A 1 92 ? 3.908 10.651 1.423 1.00 94.56 92 PHE A C 1
ATOM 785 O O . PHE A 1 92 ? 3.237 10.841 2.440 1.00 94.56 92 PHE A O 1
ATOM 792 N N . LEU A 1 93 ? 4.582 9.514 1.223 1.00 93.69 93 LEU A N 1
ATOM 793 C CA . LEU A 1 93 ? 4.590 8.402 2.183 1.00 93.69 93 LEU A CA 1
ATOM 794 C C . LEU A 1 93 ? 5.137 8.824 3.556 1.00 93.69 93 LEU A C 1
ATOM 796 O O . LEU A 1 93 ? 4.537 8.483 4.577 1.00 93.69 93 LEU A O 1
ATOM 800 N N . VAL A 1 94 ? 6.218 9.615 3.595 1.00 94.06 94 VAL A N 1
ATOM 801 C CA . VAL A 1 94 ? 6.772 10.162 4.849 1.00 94.06 94 VAL A CA 1
ATOM 802 C C . VAL A 1 94 ? 5.732 11.021 5.574 1.00 94.06 94 VAL A C 1
ATOM 804 O O . VAL A 1 94 ? 5.461 10.795 6.752 1.00 94.06 94 VAL A O 1
ATOM 807 N N . ARG A 1 95 ? 5.061 11.939 4.865 1.00 93.12 95 ARG A N 1
ATOM 808 C CA . ARG A 1 95 ? 4.000 12.782 5.452 1.00 93.12 95 ARG A CA 1
ATOM 809 C C . ARG A 1 95 ? 2.818 11.970 5.980 1.00 93.12 95 ARG A C 1
ATOM 811 O O . ARG A 1 95 ? 2.189 12.367 6.962 1.00 93.12 95 ARG A O 1
ATOM 818 N N . LEU A 1 96 ? 2.480 10.852 5.333 1.00 92.94 96 LEU A N 1
ATOM 819 C CA . LEU A 1 96 ? 1.452 9.948 5.844 1.00 92.94 96 LEU A CA 1
ATOM 820 C C . LEU A 1 96 ? 1.904 9.269 7.140 1.00 92.94 96 LEU A C 1
ATOM 822 O O . LEU A 1 96 ? 1.106 9.202 8.070 1.00 92.94 96 LEU A O 1
ATOM 826 N N . LEU A 1 97 ? 3.157 8.808 7.223 1.00 90.69 97 LEU A N 1
ATOM 827 C CA . LEU A 1 97 ? 3.722 8.166 8.419 1.00 90.69 97 LEU A CA 1
ATOM 828 C C . LEU A 1 97 ? 3.805 9.116 9.621 1.00 90.69 97 LEU A C 1
ATOM 830 O O . LEU A 1 97 ? 3.595 8.690 10.755 1.00 90.69 97 LEU A O 1
ATOM 834 N N . GLU A 1 98 ? 4.044 10.404 9.379 1.00 90.56 98 GLU A N 1
ATOM 835 C CA . GLU A 1 98 ? 4.037 11.454 10.407 1.00 90.56 98 GLU A CA 1
ATOM 836 C C . GLU A 1 98 ? 2.625 11.783 10.931 1.00 90.56 98 GLU A C 1
ATOM 838 O O . GLU A 1 98 ? 2.469 12.529 11.902 1.00 90.56 98 GLU A O 1
ATOM 843 N N . ASN A 1 99 ? 1.567 11.250 10.308 1.00 89.19 99 ASN A N 1
ATOM 844 C CA . ASN A 1 99 ? 0.201 11.605 10.659 1.00 89.19 99 ASN A CA 1
ATOM 845 C C . ASN A 1 99 ? -0.187 11.083 12.061 1.00 89.19 99 ASN A C 1
ATOM 847 O O . ASN A 1 99 ? -0.264 9.869 12.275 1.00 89.19 99 ASN A O 1
ATOM 851 N N . PRO A 1 100 ? -0.572 11.966 13.005 1.00 85.06 100 PRO A N 1
ATOM 852 C CA . PRO A 1 100 ? -0.832 11.590 14.398 1.00 85.06 100 PRO A CA 1
ATOM 853 C C . PRO A 1 100 ? -2.086 10.721 14.585 1.00 85.06 100 PRO A C 1
ATOM 855 O O . PRO A 1 100 ? -2.326 10.184 15.670 1.00 85.06 100 PRO A O 1
ATOM 858 N N . PHE A 1 101 ? -2.928 10.595 13.555 1.00 84.12 101 PHE A N 1
ATOM 859 C CA . PHE A 1 101 ? -4.122 9.757 13.601 1.00 84.12 101 PHE A CA 1
ATOM 860 C C . PHE A 1 101 ? -3.853 8.296 13.249 1.00 84.12 101 PHE A C 1
ATOM 862 O O . PHE A 1 101 ? -4.729 7.469 13.531 1.00 84.12 101 PHE A O 1
ATOM 869 N N . LEU A 1 102 ? -2.673 7.963 12.710 1.00 83.44 102 LEU A N 1
ATOM 870 C CA . LEU A 1 102 ? -2.263 6.574 12.528 1.00 83.44 102 LEU A CA 1
ATOM 871 C C . LEU A 1 102 ? -2.275 5.831 13.870 1.00 83.44 102 LEU A C 1
ATOM 873 O O . LEU A 1 102 ? -2.085 6.403 14.947 1.00 83.44 102 LEU A O 1
ATOM 877 N N . LEU A 1 103 ? -2.593 4.544 13.801 1.00 74.38 103 LEU A N 1
ATOM 878 C CA . LEU A 1 103 ? -2.584 3.642 14.949 1.00 74.38 103 LEU A CA 1
ATOM 879 C C . LEU A 1 103 ? -1.364 2.740 14.830 1.00 74.38 103 LEU A C 1
ATOM 881 O O . LEU A 1 103 ? -1.145 2.179 13.764 1.00 74.38 103 LEU A O 1
ATOM 885 N N . GLU A 1 104 ? -0.607 2.546 15.906 1.00 68.81 104 GLU A N 1
ATOM 886 C CA . GLU A 1 104 ? 0.625 1.740 15.866 1.00 68.81 104 GLU A CA 1
ATOM 887 C C . GLU A 1 104 ? 0.400 0.289 15.404 1.00 68.81 104 GLU A C 1
ATOM 889 O O . GLU A 1 104 ? 1.295 -0.281 14.783 1.00 68.81 104 GLU A O 1
ATOM 894 N N . HIS A 1 105 ? -0.799 -0.258 15.653 1.00 71.31 105 HIS A N 1
ATOM 895 C CA . HIS A 1 105 ? -1.217 -1.631 15.326 1.00 71.31 105 HIS A CA 1
ATOM 896 C C . HIS A 1 105 ? -2.468 -1.682 14.426 1.00 71.31 105 HIS A C 1
ATOM 898 O O . HIS A 1 105 ? -3.359 -2.510 14.614 1.00 71.31 105 HIS A O 1
ATOM 904 N N . GLY A 1 106 ? -2.602 -0.731 13.499 1.00 82.12 106 GLY A N 1
ATOM 905 C CA . GLY A 1 106 ? -3.682 -0.732 12.511 1.00 82.12 106 GLY A CA 1
ATOM 906 C C . GLY A 1 106 ? -3.245 -1.381 11.199 1.00 82.12 106 GLY A C 1
ATOM 907 O O . GLY A 1 106 ? -2.182 -1.045 10.693 1.00 82.12 106 GLY A O 1
ATOM 908 N N . SER A 1 107 ? -4.108 -2.198 10.586 1.00 87.81 107 SER A N 1
ATOM 909 C CA . SER A 1 107 ? -3.832 -2.837 9.286 1.00 87.81 107 SER A CA 1
ATOM 910 C C . SER A 1 107 ? -3.413 -1.848 8.192 1.00 87.81 107 SER A C 1
ATOM 912 O O . SER A 1 107 ? -2.549 -2.147 7.376 1.00 87.81 107 SER A O 1
ATOM 914 N N . PHE A 1 108 ? -3.989 -0.642 8.191 1.00 90.44 108 PHE A N 1
ATOM 915 C CA . PHE A 1 108 ? -3.581 0.423 7.275 1.00 90.44 108 PHE A CA 1
ATOM 916 C C . PHE A 1 108 ? -2.172 0.957 7.567 1.00 90.44 108 PHE A C 1
ATOM 918 O O . PHE A 1 108 ? -1.419 1.233 6.640 1.00 90.44 108 PHE A O 1
ATOM 925 N N . THR A 1 109 ? -1.803 1.099 8.840 1.00 90.69 109 THR A N 1
ATOM 926 C CA . THR A 1 109 ? -0.455 1.530 9.226 1.00 90.69 109 THR A CA 1
ATOM 927 C C . THR A 1 109 ? 0.580 0.490 8.811 1.00 90.69 109 THR A C 1
ATOM 929 O O . THR A 1 109 ? 1.634 0.858 8.302 1.00 90.69 109 THR A O 1
ATOM 932 N N . ASP A 1 110 ? 0.271 -0.796 8.980 1.00 92.00 110 ASP A N 1
ATOM 933 C CA . ASP A 1 110 ? 1.154 -1.884 8.554 1.00 92.00 110 ASP A CA 1
ATOM 934 C C . ASP A 1 110 ? 1.309 -1.913 7.028 1.00 92.00 110 ASP A C 1
ATOM 936 O O . ASP A 1 110 ? 2.427 -2.029 6.532 1.00 92.00 110 ASP A O 1
ATOM 940 N N . LEU A 1 111 ? 0.219 -1.696 6.279 1.00 93.25 111 LEU A N 1
ATOM 941 C CA . LEU A 1 111 ? 0.268 -1.522 4.824 1.00 93.25 111 LEU A CA 1
ATOM 942 C C . LEU A 1 111 ? 1.158 -0.337 4.423 1.00 93.25 111 LEU A C 1
ATOM 944 O O . LEU A 1 111 ? 2.027 -0.482 3.567 1.00 93.25 111 LEU A O 1
ATOM 948 N N . LEU A 1 112 ? 0.961 0.828 5.044 1.00 94.00 112 LEU A N 1
ATOM 949 C CA . LEU A 1 112 ? 1.738 2.029 4.746 1.00 94.00 112 LEU A CA 1
ATOM 950 C C . LEU A 1 112 ? 3.235 1.816 5.021 1.00 94.00 112 LEU A C 1
ATOM 952 O O . LEU A 1 112 ? 4.069 2.214 4.211 1.00 94.00 112 LEU A O 1
ATOM 956 N N . ARG A 1 113 ? 3.574 1.149 6.132 1.00 92.44 113 ARG A N 1
ATOM 957 C CA . ARG A 1 113 ? 4.954 0.759 6.456 1.00 92.44 113 ARG A CA 1
ATOM 958 C C . ARG A 1 113 ? 5.526 -0.206 5.424 1.00 92.44 113 ARG A C 1
ATOM 960 O O . ARG A 1 113 ? 6.648 0.003 4.984 1.00 92.44 113 ARG A O 1
ATOM 967 N N . ALA A 1 114 ? 4.771 -1.227 5.018 1.00 93.44 114 ALA A N 1
ATOM 968 C CA . ALA A 1 114 ? 5.216 -2.190 4.012 1.00 93.44 114 ALA A CA 1
ATOM 969 C C . ALA A 1 114 ? 5.522 -1.511 2.668 1.00 93.44 114 ALA A C 1
ATOM 971 O O . ALA A 1 114 ? 6.567 -1.770 2.076 1.00 93.44 114 ALA A O 1
ATOM 972 N N . VAL A 1 115 ? 4.659 -0.588 2.227 1.00 94.25 115 VAL A N 1
ATOM 973 C CA . VAL A 1 115 ? 4.896 0.212 1.014 1.00 94.25 115 VAL A CA 1
ATOM 974 C C . VAL A 1 115 ? 6.145 1.075 1.171 1.00 94.25 115 VAL A C 1
ATOM 976 O O . VAL A 1 115 ? 6.977 1.105 0.274 1.00 94.25 115 VAL A O 1
ATOM 979 N N . PHE A 1 116 ? 6.320 1.733 2.319 1.00 93.75 116 PHE A N 1
ATOM 980 C CA . PHE A 1 116 ? 7.504 2.553 2.568 1.00 93.75 116 PHE A CA 1
ATOM 981 C C . PHE A 1 116 ? 8.800 1.730 2.590 1.00 93.75 116 PHE A C 1
ATOM 983 O O . PHE A 1 116 ? 9.796 2.139 2.001 1.00 93.75 116 PHE A O 1
ATOM 990 N N . HIS A 1 117 ? 8.793 0.551 3.216 1.00 92.94 117 HIS A N 1
ATOM 991 C CA . HIS A 1 117 ? 9.939 -0.357 3.205 1.00 92.94 117 HIS A CA 1
ATOM 992 C C . HIS A 1 117 ? 10.287 -0.824 1.792 1.00 92.94 117 HIS A C 1
ATOM 994 O O . HIS A 1 117 ? 11.464 -0.825 1.443 1.00 92.94 117 HIS A O 1
ATOM 1000 N N . LEU A 1 118 ? 9.283 -1.145 0.971 1.00 91.25 118 LEU A N 1
ATOM 1001 C CA . LEU A 1 118 ? 9.489 -1.464 -0.440 1.00 91.25 118 LEU A CA 1
ATOM 1002 C C . LEU A 1 118 ? 10.125 -0.287 -1.193 1.00 91.25 118 LEU A C 1
ATOM 1004 O O . LEU A 1 118 ? 11.082 -0.489 -1.936 1.00 91.25 118 LEU A O 1
ATOM 1008 N N . THR A 1 119 ? 9.635 0.939 -0.982 1.00 92.12 119 THR A N 1
ATOM 1009 C CA . THR A 1 119 ? 10.216 2.147 -1.589 1.00 92.12 119 THR A CA 1
ATOM 1010 C C . THR A 1 119 ? 11.690 2.302 -1.226 1.00 92.12 119 THR A C 1
ATOM 1012 O O . THR A 1 119 ? 12.513 2.509 -2.113 1.00 92.12 119 THR A O 1
ATOM 1015 N N . GLU A 1 120 ? 12.037 2.179 0.057 1.00 91.56 120 GLU A N 1
ATOM 1016 C CA . GLU A 1 120 ? 13.427 2.301 0.506 1.00 91.56 120 GLU A CA 1
ATOM 1017 C C . GLU A 1 120 ? 14.295 1.176 -0.071 1.00 91.56 120 GLU A C 1
ATOM 1019 O O . GLU A 1 120 ? 15.374 1.448 -0.591 1.00 91.56 120 GLU A O 1
ATOM 1024 N N . GLU A 1 121 ? 13.824 -0.074 -0.056 1.00 89.88 121 GLU A N 1
ATOM 1025 C CA . GLU A 1 121 ? 14.565 -1.200 -0.630 1.00 89.88 121 GLU A CA 1
ATOM 1026 C C . GLU A 1 121 ? 14.884 -0.970 -2.113 1.00 89.88 121 GLU A C 1
ATOM 1028 O O . GLU A 1 121 ? 16.024 -1.168 -2.534 1.00 89.88 121 GLU A O 1
ATOM 1033 N N . LEU A 1 122 ? 13.905 -0.508 -2.895 1.00 87.69 122 LEU A N 1
ATOM 1034 C CA . LEU A 1 122 ? 14.092 -0.195 -4.311 1.00 87.69 122 LEU A CA 1
ATOM 1035 C C . LEU A 1 122 ? 15.027 1.005 -4.519 1.00 87.69 122 LEU A C 1
ATOM 1037 O O . LEU A 1 122 ? 15.852 0.975 -5.430 1.00 87.69 122 LEU A O 1
ATOM 1041 N N . ALA A 1 123 ? 14.965 2.021 -3.653 1.00 86.69 123 ALA A N 1
ATOM 1042 C CA . ALA A 1 123 ? 15.839 3.195 -3.706 1.00 86.69 123 ALA A CA 1
ATOM 1043 C C . ALA A 1 123 ? 17.324 2.850 -3.509 1.00 86.69 123 ALA A C 1
ATOM 1045 O O . ALA A 1 123 ? 18.202 3.505 -4.072 1.00 86.69 123 ALA A O 1
ATOM 1046 N N . TYR A 1 124 ? 17.616 1.826 -2.701 1.00 84.44 124 TYR A N 1
ATOM 1047 C CA . TYR A 1 124 ? 18.984 1.377 -2.440 1.00 84.44 124 TYR A CA 1
ATOM 1048 C C . TYR A 1 124 ? 19.583 0.535 -3.578 1.00 84.44 124 TYR A C 1
ATOM 1050 O O . TYR A 1 124 ? 20.802 0.318 -3.598 1.00 84.44 124 TYR A O 1
ATOM 1058 N N . ARG A 1 125 ? 18.777 0.058 -4.536 1.00 80.50 125 ARG A N 1
ATOM 1059 C CA . ARG A 1 125 ? 19.269 -0.759 -5.654 1.00 80.50 125 ARG A CA 1
ATOM 1060 C C . ARG A 1 125 ? 19.989 0.112 -6.684 1.00 80.50 125 ARG A C 1
ATOM 1062 O O . ARG A 1 125 ? 19.468 1.118 -7.150 1.00 80.50 125 ARG A O 1
ATOM 1069 N N . LYS A 1 126 ? 21.202 -0.303 -7.071 1.00 65.62 126 LYS A N 1
ATOM 1070 C CA . LYS A 1 126 ? 21.970 0.342 -8.157 1.00 65.62 126 LYS A CA 1
ATOM 1071 C C . LYS A 1 126 ? 21.368 0.076 -9.538 1.00 65.62 126 LYS A C 1
ATOM 1073 O O . LYS A 1 126 ? 21.508 0.915 -10.420 1.00 65.62 126 LYS A O 1
ATOM 1078 N N . ASP A 1 127 ? 20.733 -1.082 -9.699 1.00 70.50 127 ASP A N 1
ATOM 1079 C CA . ASP A 1 127 ? 19.936 -1.460 -10.862 1.00 70.50 127 ASP A CA 1
ATOM 1080 C C . ASP A 1 127 ? 18.614 -2.058 -10.344 1.00 70.50 127 ASP A C 1
ATOM 1082 O O . ASP A 1 127 ? 18.640 -3.126 -9.722 1.00 70.50 127 ASP A O 1
ATOM 1086 N N . PRO A 1 128 ? 17.476 -1.359 -10.498 1.00 64.50 128 PRO A N 1
ATOM 1087 C CA . PRO A 1 128 ? 16.195 -1.811 -9.966 1.00 64.50 128 PRO A CA 1
ATOM 1088 C C . PRO A 1 128 ? 15.673 -3.077 -10.657 1.00 64.50 128 PRO A C 1
ATOM 1090 O O . PRO A 1 128 ? 14.894 -3.800 -10.038 1.00 64.50 128 PRO A O 1
ATOM 1093 N N . ASP A 1 129 ? 16.126 -3.384 -11.878 1.00 66.06 129 ASP A N 1
ATOM 1094 C CA . ASP A 1 129 ? 15.689 -4.565 -12.631 1.00 66.06 129 ASP A CA 1
ATOM 1095 C C . ASP A 1 129 ? 16.546 -5.813 -12.331 1.00 66.06 129 ASP A C 1
ATO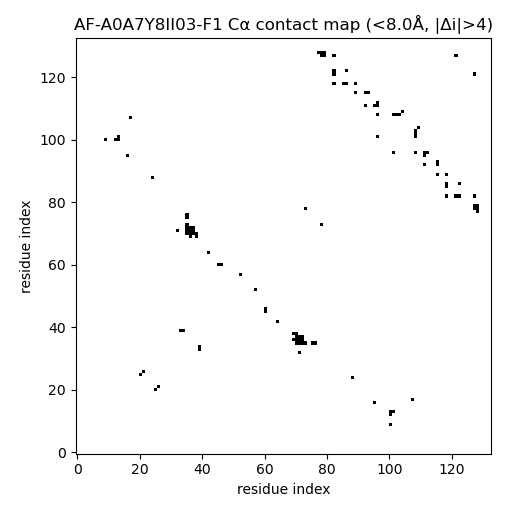M 1097 O O . ASP A 1 129 ? 16.196 -6.922 -12.739 1.00 66.06 129 ASP A O 1
ATOM 1101 N N . GLN A 1 130 ? 17.635 -5.679 -11.561 1.00 63.38 130 GLN A N 1
ATOM 1102 C CA . GLN A 1 130 ? 18.373 -6.832 -11.047 1.00 63.38 130 GLN A CA 1
ATOM 1103 C C . GLN A 1 130 ? 17.799 -7.310 -9.712 1.00 63.38 130 GLN A C 1
ATOM 1105 O O . GLN A 1 130 ? 17.847 -6.624 -8.687 1.00 63.38 130 GLN A O 1
ATOM 1110 N N . LEU A 1 131 ? 17.290 -8.541 -9.713 1.00 56.16 131 LEU A N 1
ATOM 1111 C CA . LEU A 1 131 ? 17.032 -9.283 -8.485 1.00 56.16 131 LEU A CA 1
ATOM 1112 C C . LEU A 1 131 ? 18.348 -9.892 -7.983 1.00 56.16 131 LEU A C 1
ATOM 1114 O O . LEU A 1 131 ? 19.110 -10.421 -8.797 1.00 56.16 131 LEU A O 1
ATOM 1118 N N . PRO A 1 132 ? 18.625 -9.868 -6.666 1.00 54.69 132 PRO A N 1
ATOM 1119 C CA . PRO A 1 132 ? 19.595 -10.797 -6.113 1.00 54.69 132 PRO A CA 1
ATOM 1120 C C . PRO A 1 132 ? 19.083 -12.213 -6.405 1.00 54.69 132 PRO A C 1
ATOM 1122 O O . PRO A 1 132 ? 17.954 -12.543 -6.038 1.00 54.69 132 PRO A O 1
ATOM 1125 N N . GLY A 1 133 ? 19.880 -12.980 -7.152 1.00 46.31 133 GLY A N 1
ATOM 1126 C CA . GLY A 1 133 ? 19.610 -14.389 -7.443 1.00 46.31 133 GLY A CA 1
ATOM 1127 C C . GLY A 1 133 ? 19.648 -15.265 -6.202 1.00 46.31 133 GLY A C 1
ATOM 1128 O O . GLY A 1 133 ? 20.341 -14.886 -5.228 1.00 46.31 133 GLY A O 1
#

Foldseek 3Di:
DVVVVVVVVLVVVVVVLVVVCCVLPVVVVVVLQLVQFPCSVVLVVLPPDDPPDDPVSVVVSVVVVVPDDTDGNLLPDPLVVVQVSLLVCLVVLVVSLPDPSDDPPDPVNVVSVVSNVSNVVCVPDPDRNDDDD

Solvent-accessible surface area (backbone atoms only — not comparable to full-atom values): 7856 Å² total; per-residue (Å²): 115,69,69,60,54,53,52,50,52,42,52,55,52,37,54,51,53,53,49,51,46,36,74,77,44,46,53,62,50,49,53,54,49,44,76,29,19,92,61,37,68,76,53,50,75,72,59,75,83,53,100,81,66,45,78,63,53,55,49,54,44,52,56,47,60,72,68,54,80,85,54,71,44,65,91,76,46,60,37,53,60,55,40,55,51,40,59,72,44,40,68,57,53,51,57,57,70,69,37,86,62,64,46,100,90,31,74,67,45,55,51,53,48,51,52,51,51,50,38,52,58,43,69,71,42,93,52,55,75,61,72,88,128

pLDDT: mean 83.56, std 9.8, range [46.31, 95.0]

Nearest PDB structures (foldseek):
  7mfe-assembly1_C  TM=3.089E-01  e=3.616E+00  Homo sapiens
  8iqh-assembly1_E  TM=4.860E-01  e=7.273E+00  African swine fever virus BA71V
  8iqh-assembly1_C  TM=4.203E-01  e=8.171E+00  African swine fever virus BA71V
  3ue9-assembly1_C  TM=2.598E-01  e=7.273E+00  Burkholderia thailandensis E264
  7ajf-assembly1_a  TM=2.239E-01  e=9.731E+00  Bos taurus

Sequence (133 aa):
MLSRREKLIRAQKLNMVIRVFFSELGIYMISLFVDLDPRAEEIREGLNITERWTHQDFRNVSEHLKKFQYDIEIQKTRLGVLTEFLMRERDFLVRLLENPFLLEHGSFTDLLRAVFHLTEELAYRKDPDQLPG

Radius of gyration: 17.79 Å; Cα contacts (8 Å, |Δi|>4): 59; chains: 1; bounding box: 49×29×42 Å

Mean predicted aligned error: 7.32 Å